Protein AF-A0A537RBD3-F1 (afdb_monomer_lite)

Structure (mmCIF, N/CA/C/O backbone):
data_AF-A0A537RBD3-F1
#
_entry.id   AF-A0A537RBD3-F1
#
loop_
_atom_site.group_PDB
_atom_site.id
_atom_site.type_symbol
_atom_site.label_atom_id
_atom_site.label_alt_id
_atom_site.label_comp_id
_atom_site.label_asym_id
_atom_site.label_entity_id
_atom_site.label_seq_id
_atom_site.pdbx_PDB_ins_code
_atom_site.Cartn_x
_atom_site.Cartn_y
_atom_site.Cartn_z
_atom_site.occupancy
_atom_site.B_iso_or_equiv
_atom_site.auth_seq_id
_atom_site.auth_comp_id
_atom_site.auth_asym_id
_atom_site.auth_atom_id
_atom_site.pdbx_PDB_model_num
ATOM 1 N N . MET A 1 1 ? 14.059 5.158 -4.602 1.00 66.88 1 MET A N 1
ATOM 2 C CA . MET A 1 1 ? 13.467 5.684 -5.852 1.00 66.88 1 MET A CA 1
ATOM 3 C C . MET A 1 1 ? 14.242 5.232 -7.088 1.00 66.88 1 MET A C 1
ATOM 5 O O . MET A 1 1 ? 13.618 4.708 -8.000 1.00 66.88 1 MET A O 1
ATOM 9 N N . ASP A 1 2 ? 15.576 5.330 -7.111 1.00 72.75 2 ASP A N 1
ATOM 10 C CA . ASP A 1 2 ? 16.415 4.926 -8.259 1.00 72.75 2 ASP A CA 1
ATOM 11 C C . ASP A 1 2 ? 16.165 3.506 -8.780 1.00 72.75 2 ASP A C 1
ATOM 13 O O . ASP A 1 2 ? 16.213 3.271 -9.983 1.00 72.75 2 ASP A O 1
ATOM 17 N N . ARG A 1 3 ? 15.868 2.548 -7.891 1.00 72.81 3 ARG A N 1
ATOM 18 C CA . ARG A 1 3 ? 15.572 1.166 -8.291 1.00 72.81 3 ARG A CA 1
ATOM 19 C C . ARG A 1 3 ? 14.245 1.057 -9.053 1.00 72.81 3 ARG A C 1
ATOM 21 O O . ARG A 1 3 ? 14.222 0.472 -10.127 1.00 72.81 3 ARG A O 1
ATOM 28 N N . L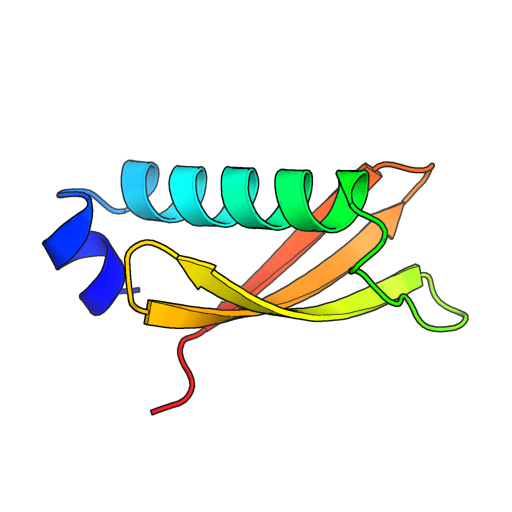EU A 1 4 ? 13.183 1.69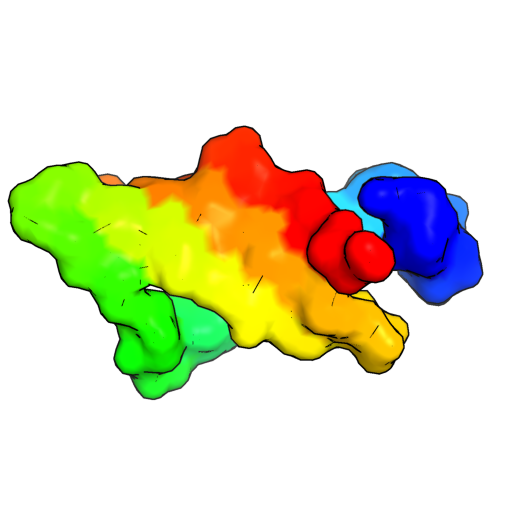7 -8.561 1.00 74.69 4 LEU A N 1
ATOM 29 C CA . LEU A 1 4 ? 11.883 1.744 -9.244 1.00 74.69 4 LEU A CA 1
ATOM 30 C C . LEU A 1 4 ? 11.971 2.500 -10.570 1.00 74.69 4 LEU A C 1
ATOM 32 O O . LEU A 1 4 ? 11.381 2.077 -11.554 1.00 74.69 4 LEU A O 1
ATOM 36 N N . MET A 1 5 ? 12.766 3.569 -10.639 1.00 78.12 5 MET A N 1
ATOM 37 C CA . MET A 1 5 ? 12.990 4.287 -11.896 1.00 78.12 5 MET A CA 1
ATOM 38 C C . MET A 1 5 ? 13.681 3.427 -12.964 1.00 78.12 5 MET A C 1
ATOM 40 O O . MET A 1 5 ? 13.427 3.636 -14.144 1.00 78.12 5 MET A O 1
ATOM 44 N N . ARG A 1 6 ? 14.516 2.443 -12.591 1.00 75.56 6 ARG A N 1
ATOM 45 C CA . ARG A 1 6 ? 15.076 1.481 -13.563 1.00 75.56 6 ARG A CA 1
ATOM 46 C C . ARG A 1 6 ? 14.034 0.500 -14.095 1.00 75.56 6 ARG A C 1
ATOM 48 O O . ARG A 1 6 ? 14.184 0.041 -15.219 1.00 75.56 6 ARG A O 1
ATOM 55 N N . VAL A 1 7 ? 13.017 0.176 -13.297 1.00 77.62 7 VAL A N 1
ATOM 56 C CA . VAL A 1 7 ? 11.931 -0.744 -13.677 1.00 77.62 7 VAL A CA 1
ATOM 57 C C . VAL A 1 7 ? 10.881 -0.022 -14.522 1.00 77.62 7 VAL A C 1
ATOM 59 O O . VAL A 1 7 ? 10.514 -0.498 -15.590 1.00 77.62 7 VAL A O 1
ATOM 62 N N . TYR A 1 8 ? 10.434 1.149 -14.069 1.00 80.44 8 TYR A N 1
ATOM 63 C CA . TYR A 1 8 ? 9.330 1.906 -14.668 1.00 80.44 8 TYR A CA 1
ATOM 64 C C . TYR A 1 8 ? 9.783 3.010 -15.639 1.00 80.44 8 TYR A C 1
ATOM 66 O O . TYR A 1 8 ? 8.956 3.682 -16.247 1.00 80.44 8 TYR A O 1
ATOM 74 N N . GLY A 1 9 ? 11.090 3.229 -15.793 1.00 77.69 9 GLY A N 1
ATOM 75 C CA . GLY A 1 9 ? 11.679 4.145 -16.776 1.00 77.69 9 GLY A CA 1
ATOM 76 C C . GLY A 1 9 ? 11.659 5.632 -16.399 1.00 77.69 9 GLY A C 1
ATOM 77 O O . GLY A 1 9 ? 12.497 6.386 -16.892 1.00 77.69 9 GLY A O 1
ATOM 78 N N . SER A 1 10 ? 10.766 6.076 -15.509 1.00 81.69 10 SER A N 1
ATOM 79 C CA . SER A 1 10 ? 10.714 7.470 -15.047 1.00 81.69 10 SER A CA 1
ATOM 80 C C . SER A 1 10 ? 10.330 7.598 -13.572 1.00 81.69 10 SER A C 1
ATOM 82 O O . SER A 1 10 ? 9.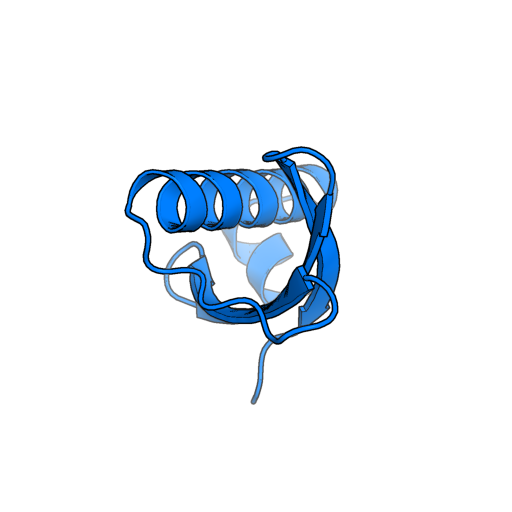784 6.679 -12.956 1.00 81.69 10 SER A O 1
ATOM 84 N N . ARG A 1 11 ? 10.626 8.765 -12.983 1.00 81.19 11 ARG A N 1
ATOM 85 C CA . ARG A 1 11 ? 10.243 9.085 -11.598 1.00 81.19 11 ARG A CA 1
ATOM 86 C C . ARG A 1 11 ? 8.725 9.164 -11.437 1.00 81.19 11 ARG A C 1
ATOM 88 O O . ARG A 1 11 ? 8.210 8.742 -10.410 1.00 81.19 11 ARG A O 1
ATOM 95 N N . GLU A 1 12 ? 8.035 9.689 -12.443 1.00 83.75 12 GLU A N 1
ATOM 96 C CA . GLU A 1 12 ? 6.576 9.818 -12.461 1.00 83.75 12 GLU A CA 1
ATOM 97 C C . GLU A 1 12 ? 5.913 8.443 -12.536 1.00 83.75 12 GLU A C 1
ATOM 99 O O . GLU A 1 12 ? 5.038 8.153 -11.729 1.00 83.75 12 GLU A O 1
ATOM 104 N N . ALA A 1 13 ? 6.395 7.557 -13.413 1.00 84.31 13 ALA A N 1
ATOM 105 C CA . ALA A 1 13 ? 5.874 6.196 -13.527 1.00 84.31 13 ALA A CA 1
ATOM 106 C C . ALA A 1 13 ? 6.129 5.377 -12.252 1.00 84.31 13 ALA A C 1
ATOM 108 O O . ALA A 1 13 ? 5.244 4.670 -11.782 1.00 84.31 13 ALA A O 1
ATOM 109 N N . ALA A 1 14 ? 7.307 5.527 -11.637 1.00 83.88 14 ALA A N 1
ATOM 110 C CA . ALA A 1 14 ? 7.598 4.916 -10.342 1.00 83.88 14 ALA A CA 1
ATOM 111 C C . ALA A 1 14 ? 6.683 5.450 -9.224 1.00 83.88 14 ALA A C 1
ATOM 113 O O . ALA A 1 14 ? 6.239 4.679 -8.379 1.00 83.88 14 ALA A O 1
ATOM 114 N N . ALA A 1 15 ? 6.385 6.753 -9.210 1.00 84.88 15 ALA A N 1
ATOM 115 C CA . ALA A 1 15 ? 5.462 7.340 -8.239 1.00 84.88 15 ALA A CA 1
ATOM 116 C C . ALA A 1 15 ? 4.013 6.883 -8.470 1.00 84.88 15 ALA A C 1
ATOM 118 O O . ALA A 1 15 ? 3.297 6.639 -7.502 1.00 84.88 15 ALA A O 1
ATOM 119 N N . GLN A 1 16 ? 3.591 6.740 -9.728 1.00 88.81 16 GLN A N 1
ATOM 120 C CA . GLN A 1 16 ? 2.278 6.199 -10.074 1.00 88.81 16 GLN A CA 1
ATOM 121 C C . GLN A 1 16 ? 2.146 4.744 -9.615 1.00 88.81 16 GLN A C 1
ATOM 123 O O . GLN A 1 16 ? 1.187 4.417 -8.934 1.00 88.81 16 GLN A O 1
ATOM 128 N N . ALA A 1 17 ? 3.155 3.906 -9.870 1.00 89.31 17 ALA A N 1
ATOM 129 C CA . ALA A 1 17 ? 3.145 2.509 -9.438 1.00 89.31 17 ALA A CA 1
ATOM 130 C C . ALA A 1 17 ? 3.061 2.353 -7.908 1.00 89.31 17 ALA A C 1
ATOM 132 O O . ALA A 1 17 ? 2.382 1.456 -7.417 1.00 89.31 17 ALA A O 1
ATOM 133 N N . ILE A 1 18 ? 3.725 3.233 -7.145 1.00 87.94 18 ILE A N 1
ATOM 134 C CA . ILE A 1 18 ? 3.592 3.256 -5.679 1.00 87.94 18 ILE A CA 1
ATOM 135 C C . ILE A 1 18 ? 2.161 3.631 -5.274 1.00 87.94 18 ILE A C 1
ATOM 137 O O . ILE A 1 18 ? 1.610 2.996 -4.380 1.00 87.94 18 ILE A O 1
ATOM 141 N N . GLN A 1 19 ? 1.565 4.647 -5.906 1.00 88.88 19 GLN A N 1
ATOM 142 C CA . GLN A 1 19 ? 0.183 5.052 -5.621 1.00 88.88 19 GLN A CA 1
ATOM 143 C C . GLN A 1 19 ? -0.800 3.918 -5.922 1.00 88.88 19 GLN A C 1
ATOM 145 O O . GLN A 1 19 ? -1.571 3.557 -5.040 1.00 88.88 19 GLN A O 1
ATOM 150 N N . ASP A 1 20 ? -0.693 3.289 -7.094 1.00 90.81 20 ASP A N 1
ATOM 151 C CA . ASP A 1 20 ? -1.558 2.172 -7.488 1.00 90.81 20 ASP A CA 1
ATOM 152 C C . ASP A 1 20 ? -1.444 0.992 -6.504 1.00 90.81 20 ASP A C 1
ATOM 154 O O . ASP A 1 20 ? -2.450 0.386 -6.136 1.00 90.81 20 ASP A O 1
ATOM 158 N N . ALA A 1 21 ? -0.231 0.680 -6.029 1.00 90.31 21 ALA A N 1
ATOM 159 C CA . ALA A 1 21 ? -0.019 -0.370 -5.032 1.00 90.31 21 ALA A CA 1
ATOM 160 C C . ALA A 1 21 ? -0.647 -0.023 -3.671 1.00 90.31 21 ALA A C 1
ATOM 162 O O . ALA A 1 21 ? -1.224 -0.891 -3.015 1.00 90.31 21 ALA A O 1
ATOM 163 N N . VAL A 1 22 ? -0.553 1.239 -3.241 1.00 90.31 22 VAL A N 1
ATOM 164 C CA . VAL A 1 22 ? -1.162 1.710 -1.988 1.00 90.31 22 VAL A CA 1
ATOM 165 C C . VAL A 1 22 ? -2.682 1.704 -2.082 1.00 90.31 22 VAL A C 1
ATOM 167 O O . VAL A 1 22 ? -3.334 1.249 -1.145 1.00 90.31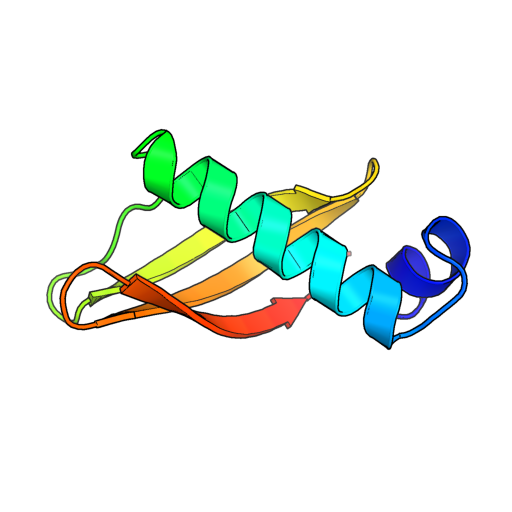 22 VAL A O 1
ATOM 170 N N . ASP A 1 23 ? -3.247 2.158 -3.200 1.00 89.94 23 ASP A N 1
ATOM 171 C CA . ASP A 1 23 ? -4.688 2.102 -3.439 1.00 89.94 23 ASP A CA 1
ATOM 172 C C . ASP A 1 23 ? -5.187 0.655 -3.455 1.00 89.94 23 ASP A C 1
ATOM 174 O O . ASP A 1 23 ? -6.192 0.347 -2.814 1.00 89.94 23 ASP A O 1
ATOM 178 N N . ALA A 1 24 ? -4.463 -0.265 -4.100 1.00 90.25 24 ALA A N 1
ATOM 179 C CA . ALA A 1 24 ? -4.800 -1.686 -4.075 1.00 90.25 24 ALA A CA 1
ATOM 180 C C . ALA A 1 24 ? -4.792 -2.255 -2.645 1.00 90.25 24 ALA A C 1
ATOM 182 O O . ALA A 1 24 ? -5.763 -2.896 -2.238 1.00 90.25 24 ALA A O 1
ATOM 183 N N . ALA A 1 25 ? -3.751 -1.963 -1.860 1.00 89.81 25 ALA A N 1
ATOM 184 C CA . ALA A 1 25 ? -3.649 -2.395 -0.465 1.00 89.81 25 ALA A CA 1
ATOM 185 C C . ALA A 1 25 ? -4.743 -1.773 0.422 1.00 89.81 25 ALA A C 1
ATOM 187 O O . ALA A 1 25 ? -5.263 -2.418 1.335 1.00 89.81 25 ALA A O 1
ATOM 188 N N . PHE A 1 26 ? -5.125 -0.521 0.155 1.00 90.25 26 PHE A N 1
ATOM 189 C CA . PHE A 1 26 ? -6.224 0.143 0.852 1.00 90.25 26 PHE A CA 1
ATOM 190 C C . PHE A 1 26 ? -7.564 -0.539 0.553 1.00 90.25 26 PHE A C 1
ATOM 192 O O . PHE A 1 26 ? -8.300 -0.871 1.481 1.00 90.25 26 PHE A O 1
ATOM 199 N N . GLN A 1 27 ? -7.852 -0.811 -0.723 1.00 88.94 27 GLN A N 1
ATOM 200 C CA . GLN A 1 27 ? -9.072 -1.505 -1.158 1.00 88.94 27 GLN A CA 1
ATOM 201 C C . GLN A 1 27 ? -9.139 -2.951 -0.644 1.00 88.94 27 GLN A C 1
ATOM 203 O O . GLN A 1 27 ? -10.221 -3.447 -0.332 1.00 88.94 27 GLN A O 1
ATOM 208 N N . ALA A 1 28 ? -7.990 -3.617 -0.515 1.00 88.94 28 ALA A N 1
ATOM 209 C CA . ALA A 1 28 ? -7.880 -4.951 0.068 1.00 88.94 28 ALA A CA 1
ATOM 210 C C . ALA A 1 28 ? -8.023 -4.964 1.605 1.00 88.94 28 ALA A C 1
ATOM 212 O O . ALA A 1 28 ? -8.179 -6.032 2.197 1.00 88.94 28 ALA A O 1
ATOM 213 N N . GLY A 1 29 ? -7.990 -3.796 2.259 1.00 86.69 29 GLY A N 1
ATOM 214 C CA . GLY A 1 29 ? -8.021 -3.684 3.719 1.00 86.69 29 GLY A CA 1
ATOM 215 C C . GLY A 1 29 ? -6.711 -4.099 4.398 1.00 86.69 29 GLY A C 1
ATOM 216 O O . GLY A 1 29 ? -6.712 -4.414 5.586 1.00 86.69 29 GLY A O 1
ATOM 217 N N . GLU A 1 30 ? -5.599 -4.110 3.662 1.00 88.38 30 GLU A N 1
ATOM 218 C CA . GLU A 1 30 ? -4.274 -4.499 4.165 1.00 88.38 30 GLU A CA 1
ATOM 219 C C . GLU A 1 30 ? -3.569 -3.344 4.894 1.00 88.38 30 GLU A C 1
ATOM 221 O O . GLU A 1 30 ? -2.674 -3.559 5.715 1.00 88.38 30 GLU A O 1
ATOM 226 N N . LEU A 1 31 ? -3.993 -2.098 4.647 1.00 87.12 31 LEU A N 1
ATOM 227 C CA . LEU A 1 31 ? -3.478 -0.934 5.363 1.00 87.12 31 LEU A CA 1
ATOM 228 C C . LEU A 1 31 ? -4.062 -0.875 6.776 1.00 87.12 31 LEU A C 1
ATOM 230 O O . LEU A 1 31 ? -5.257 -0.659 6.963 1.00 87.12 31 LEU A O 1
ATOM 234 N N . THR A 1 32 ? -3.195 -0.999 7.781 1.00 88.19 32 THR A N 1
ATOM 235 C CA . THR A 1 32 ? -3.574 -0.874 9.195 1.00 88.19 32 THR A CA 1
ATOM 236 C C . THR A 1 32 ? -3.178 0.509 9.727 1.00 88.19 32 THR A C 1
ATOM 238 O O . THR A 1 32 ? -2.024 0.706 10.122 1.00 88.19 32 THR A O 1
ATOM 241 N N . PRO A 1 33 ? -4.089 1.501 9.740 1.00 89.75 33 PRO A N 1
ATOM 242 C CA . PRO A 1 33 ? -3.806 2.791 10.350 1.00 89.75 33 PRO A CA 1
ATOM 243 C C . PRO A 1 33 ? -3.807 2.707 11.879 1.00 89.75 33 PRO A C 1
ATOM 245 O O . PRO A 1 33 ? -4.552 1.946 12.495 1.00 89.75 33 PRO A O 1
ATOM 248 N N . ASN A 1 34 ? -3.010 3.561 12.514 1.00 89.94 34 ASN A N 1
ATOM 249 C CA . ASN A 1 34 ? -3.076 3.787 13.954 1.00 89.94 34 ASN A CA 1
ATOM 250 C C . ASN A 1 34 ? -4.248 4.717 14.336 1.00 89.94 34 ASN A C 1
ATOM 252 O O . ASN A 1 34 ? -4.960 5.242 13.483 1.00 89.94 34 ASN A O 1
ATOM 256 N N . ALA A 1 35 ? -4.409 5.001 15.633 1.00 88.06 35 ALA A N 1
ATOM 257 C CA . ALA A 1 35 ? -5.459 5.890 16.153 1.00 88.06 35 ALA A CA 1
ATOM 258 C C . ALA A 1 35 ? -5.425 7.336 15.604 1.00 88.06 35 ALA A C 1
ATOM 260 O O . ALA A 1 35 ? -6.362 8.097 15.825 1.00 88.06 35 ALA A O 1
ATOM 261 N N . ARG A 1 36 ? -4.351 7.737 14.910 1.00 87.62 36 ARG A N 1
ATOM 262 C CA . ARG A 1 36 ? -4.219 9.035 14.226 1.00 87.62 36 ARG A CA 1
ATOM 263 C C . ARG A 1 36 ? -4.419 8.928 12.708 1.00 87.62 36 ARG A C 1
ATOM 265 O O . ARG A 1 36 ? -4.111 9.880 12.001 1.00 87.62 36 ARG A O 1
ATOM 272 N N . GLY A 1 37 ? -4.857 7.774 12.204 1.00 87.75 37 GLY A N 1
ATOM 273 C CA . GLY A 1 37 ? -5.018 7.505 10.774 1.00 87.75 37 GLY A CA 1
ATOM 274 C C . GLY A 1 37 ? -3.709 7.215 10.036 1.00 87.75 37 GLY A C 1
ATOM 275 O O . GLY A 1 37 ? -3.741 6.964 8.839 1.00 87.75 37 GLY A O 1
ATOM 276 N N . VAL A 1 38 ? -2.552 7.246 10.706 1.00 92.00 38 VAL A N 1
ATOM 277 C CA . VAL A 1 38 ? -1.247 7.035 10.060 1.00 92.00 38 VAL A CA 1
ATOM 278 C C . VAL A 1 38 ? -1.016 5.545 9.860 1.00 92.00 38 VAL A C 1
ATOM 280 O O . VAL A 1 38 ? -1.095 4.788 10.827 1.00 92.00 38 VAL A O 1
ATOM 283 N N . PHE A 1 39 ? -0.683 5.145 8.638 1.00 92.31 39 PHE A N 1
ATOM 284 C CA . PHE A 1 39 ? -0.323 3.774 8.290 1.00 92.31 39 PHE A CA 1
ATOM 285 C C . PHE A 1 39 ? 1.137 3.700 7.839 1.00 92.31 39 PHE A C 1
ATOM 287 O O . PHE A 1 39 ? 1.693 4.659 7.296 1.00 92.31 39 PHE A O 1
ATOM 294 N N . GLU A 1 40 ? 1.743 2.542 8.061 1.00 93.12 40 GLU A N 1
ATOM 295 C CA . GLU A 1 40 ? 3.026 2.157 7.487 1.00 93.12 40 GLU A CA 1
ATOM 296 C C . GLU A 1 40 ? 2.866 0.735 6.956 1.00 93.12 40 GLU A C 1
ATOM 298 O O . GLU A 1 40 ? 2.430 -0.151 7.690 1.00 93.12 40 GLU A O 1
ATOM 303 N N . ALA A 1 41 ? 3.131 0.542 5.668 1.00 91.19 41 ALA A N 1
ATOM 304 C CA . ALA A 1 41 ? 2.936 -0.730 4.988 1.00 91.19 41 ALA A CA 1
ATOM 305 C C . ALA A 1 41 ? 4.101 -0.996 4.038 1.00 91.19 41 ALA A C 1
ATOM 307 O O . ALA A 1 41 ? 4.573 -0.082 3.363 1.00 91.19 41 ALA A O 1
ATOM 308 N N . THR A 1 42 ? 4.550 -2.246 3.974 1.00 91.38 42 THR A N 1
ATOM 309 C CA . THR A 1 42 ? 5.527 -2.695 2.978 1.00 91.38 42 THR A CA 1
ATOM 310 C C . THR A 1 42 ? 4.779 -3.390 1.854 1.00 91.38 42 THR A C 1
ATOM 312 O O . THR A 1 42 ? 4.079 -4.369 2.095 1.00 91.38 42 THR A O 1
ATOM 315 N N . LEU A 1 43 ? 4.908 -2.857 0.643 1.00 90.06 43 LEU A N 1
ATOM 316 C CA . LEU A 1 43 ? 4.203 -3.307 -0.553 1.00 90.06 43 LEU A CA 1
ATOM 317 C C . LEU A 1 43 ? 5.218 -3.738 -1.609 1.00 90.06 43 LEU A C 1
ATOM 319 O O . LEU A 1 43 ? 6.262 -3.101 -1.755 1.00 90.06 43 LEU A O 1
ATOM 323 N N . ASP A 1 44 ? 4.907 -4.785 -2.372 1.00 88.44 44 ASP A N 1
ATOM 324 C CA . ASP A 1 44 ? 5.684 -5.103 -3.569 1.00 88.44 44 ASP A CA 1
ATOM 325 C C . ASP A 1 44 ? 5.285 -4.155 -4.705 1.00 88.44 44 ASP A C 1
ATOM 327 O O . ASP A 1 44 ? 4.134 -4.126 -5.141 1.00 88.44 44 ASP A O 1
ATOM 331 N N . VAL A 1 45 ? 6.245 -3.363 -5.182 1.00 87.50 45 VAL A N 1
ATOM 332 C CA . VAL A 1 45 ? 6.069 -2.463 -6.323 1.00 87.50 45 VAL A CA 1
ATOM 333 C C . VAL A 1 45 ? 7.059 -2.864 -7.410 1.00 87.50 45 VAL A C 1
ATOM 335 O O . VAL A 1 45 ? 8.235 -2.482 -7.397 1.00 87.50 45 VAL A O 1
ATOM 338 N N . GLY A 1 46 ? 6.585 -3.672 -8.357 1.00 83.06 46 GLY A N 1
ATOM 339 C CA . GLY A 1 46 ? 7.389 -4.125 -9.491 1.00 83.06 46 GLY A CA 1
ATOM 340 C C . GLY A 1 46 ? 8.573 -4.995 -9.066 1.00 83.06 46 GLY A C 1
ATOM 341 O O . GLY A 1 46 ? 9.686 -4.782 -9.558 1.00 83.06 46 GLY A O 1
ATOM 342 N N . GLY A 1 47 ? 8.356 -5.924 -8.127 1.00 84.00 47 GLY A N 1
ATOM 343 C CA . GLY A 1 47 ? 9.383 -6.833 -7.607 1.00 84.00 47 GLY A CA 1
ATOM 344 C C . GLY A 1 47 ? 10.330 -6.186 -6.596 1.00 84.00 47 GLY A C 1
ATOM 345 O O . GLY A 1 47 ? 11.469 -6.631 -6.441 1.00 84.00 47 GLY A O 1
ATOM 346 N N . ASN A 1 48 ? 9.910 -5.083 -5.975 1.00 85.44 48 ASN A N 1
ATOM 347 C CA . ASN A 1 48 ? 10.678 -4.378 -4.956 1.00 85.44 48 ASN A CA 1
ATOM 348 C C . ASN A 1 48 ? 9.808 -4.131 -3.734 1.00 85.44 48 ASN A C 1
ATOM 350 O O . ASN A 1 48 ? 8.765 -3.496 -3.853 1.00 85.44 48 ASN A O 1
ATOM 354 N N . GLU A 1 49 ? 10.294 -4.524 -2.561 1.00 88.69 49 GLU A N 1
ATOM 355 C CA . GLU A 1 49 ? 9.666 -4.165 -1.293 1.00 88.69 49 GL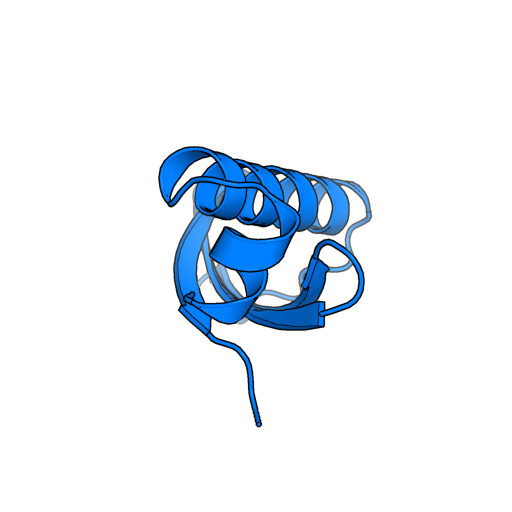U A CA 1
ATOM 356 C C . GLU A 1 49 ? 9.841 -2.663 -1.029 1.00 88.69 49 GLU A C 1
ATOM 358 O O . GLU A 1 49 ? 10.946 -2.158 -0.797 1.00 88.69 49 GLU A O 1
ATOM 363 N N . VAL A 1 50 ? 8.734 -1.931 -1.105 1.00 89.19 50 VAL A N 1
ATOM 3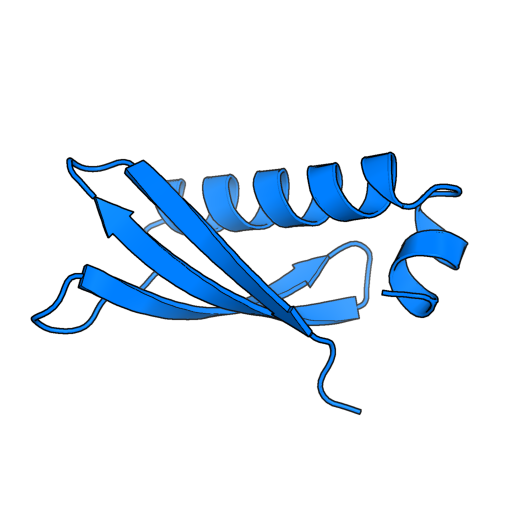64 C CA . VAL A 1 50 ? 8.655 -0.498 -0.833 1.00 89.19 50 VAL A CA 1
ATOM 365 C C . VAL A 1 50 ? 7.869 -0.309 0.450 1.00 89.19 50 VAL A C 1
ATOM 367 O O . VAL A 1 50 ? 6.681 -0.613 0.516 1.00 89.19 50 VAL A O 1
ATOM 370 N N . THR A 1 51 ? 8.519 0.244 1.465 1.00 91.25 51 THR A N 1
ATOM 371 C CA . THR A 1 51 ? 7.832 0.712 2.662 1.00 91.25 51 THR A CA 1
ATOM 372 C C . THR A 1 51 ? 7.255 2.091 2.388 1.00 91.25 51 THR A C 1
ATOM 374 O O . THR A 1 51 ? 7.967 3.033 2.026 1.00 91.25 51 THR A O 1
ATOM 377 N N . VAL A 1 52 ? 5.945 2.201 2.556 1.00 91.81 52 VAL A N 1
ATOM 378 C CA . VAL A 1 52 ? 5.176 3.421 2.374 1.00 91.81 52 VAL A CA 1
ATOM 379 C C . VAL A 1 52 ? 4.594 3.834 3.709 1.00 91.81 52 VAL A C 1
ATOM 381 O O . VAL A 1 52 ? 3.992 3.030 4.419 1.00 91.81 52 VAL A O 1
ATOM 384 N N . ARG A 1 53 ? 4.738 5.117 4.024 1.00 92.31 53 ARG A N 1
ATOM 385 C CA . ARG A 1 53 ? 4.101 5.742 5.170 1.00 92.31 53 ARG A CA 1
ATOM 386 C C . ARG A 1 53 ? 3.165 6.842 4.705 1.00 92.31 53 ARG A C 1
ATOM 388 O O . ARG A 1 53 ? 3.534 7.744 3.946 1.00 92.31 53 ARG A O 1
ATOM 395 N N . GLY A 1 54 ? 1.941 6.770 5.198 1.00 92.81 54 GLY A N 1
ATOM 396 C CA . GLY A 1 54 ? 0.872 7.673 4.815 1.00 92.81 54 GLY A CA 1
ATOM 397 C C . GLY A 1 54 ? -0.139 7.879 5.927 1.00 92.81 54 GLY A C 1
ATOM 398 O O . GLY A 1 54 ? 0.063 7.471 7.072 1.00 92.81 54 GLY A O 1
ATOM 399 N N . VAL A 1 55 ? -1.228 8.547 5.583 1.00 93.50 55 VAL A N 1
ATOM 400 C CA . VAL A 1 55 ? -2.368 8.786 6.462 1.00 93.50 55 VAL A CA 1
ATOM 401 C C . VAL A 1 55 ? -3.653 8.503 5.698 1.00 93.50 55 VAL A C 1
ATOM 403 O O . VAL A 1 55 ? -3.762 8.844 4.526 1.00 93.50 55 VAL A O 1
ATOM 406 N N . ILE A 1 56 ? -4.621 7.868 6.347 1.00 89.94 56 ILE A N 1
ATOM 407 C CA . ILE A 1 56 ? -5.980 7.745 5.831 1.00 89.94 56 ILE A CA 1
ATOM 408 C C . ILE A 1 56 ? -6.773 8.949 6.343 1.00 89.94 56 ILE A C 1
ATOM 410 O O . ILE A 1 56 ? -6.984 9.089 7.550 1.00 89.94 56 ILE A O 1
ATOM 414 N N . LEU A 1 57 ? -7.180 9.828 5.428 1.00 87.50 57 LEU A N 1
ATOM 415 C CA . LEU A 1 57 ? -7.987 11.022 5.696 1.00 87.50 57 LEU A CA 1
ATOM 416 C C . LEU A 1 57 ? -9.315 10.883 4.959 1.00 87.50 57 LEU A C 1
ATOM 418 O O . LEU A 1 57 ? -9.314 10.630 3.759 1.00 87.50 57 LEU A O 1
ATOM 422 N N . ASP A 1 58 ? -10.435 10.999 5.676 1.00 86.44 58 ASP A N 1
ATOM 423 C CA . ASP A 1 58 ? -11.789 10.899 5.103 1.00 86.44 58 ASP A CA 1
ATOM 424 C C . ASP A 1 58 ? -11.997 9.664 4.197 1.00 86.44 58 ASP A C 1
ATOM 426 O O . ASP A 1 58 ? -12.664 9.721 3.167 1.00 86.44 58 ASP A O 1
ATOM 430 N N . GLY A 1 59 ? -11.394 8.524 4.560 1.00 83.88 59 GLY A N 1
ATOM 431 C CA . GLY A 1 59 ? -11.484 7.283 3.780 1.00 83.88 59 GLY A CA 1
ATOM 432 C C . GLY A 1 59 ? -10.618 7.251 2.515 1.00 83.88 59 GLY A C 1
ATOM 433 O O . GLY A 1 59 ? -10.810 6.372 1.684 1.00 83.88 59 GLY A O 1
ATOM 434 N N . THR A 1 60 ? -9.668 8.175 2.368 1.00 84.81 60 THR A N 1
ATOM 435 C CA . THR A 1 60 ? -8.686 8.204 1.274 1.00 84.81 60 THR A CA 1
ATOM 436 C C . THR A 1 60 ? -7.282 7.967 1.825 1.00 84.81 60 THR A C 1
ATOM 438 O O . THR A 1 60 ? -6.868 8.643 2.769 1.00 84.81 60 THR A O 1
ATOM 441 N N . ALA A 1 61 ? -6.533 7.028 1.242 1.00 88.75 61 ALA A N 1
ATOM 442 C CA . ALA A 1 61 ? -5.134 6.801 1.594 1.00 88.75 61 ALA A CA 1
ATOM 443 C C . ALA A 1 61 ? -4.236 7.862 0.936 1.00 88.75 61 ALA A C 1
ATOM 445 O O . ALA A 1 61 ? -4.136 7.953 -0.282 1.00 88.75 61 ALA A O 1
ATOM 446 N N . VAL A 1 62 ? -3.561 8.670 1.751 1.00 88.94 62 VAL A N 1
ATOM 447 C CA . VAL A 1 62 ? -2.631 9.712 1.302 1.00 88.94 62 VAL A CA 1
ATOM 448 C C . VAL A 1 62 ? -1.208 9.299 1.643 1.00 88.94 62 VAL A C 1
ATOM 450 O O . VAL A 1 62 ? -0.851 9.141 2.812 1.00 88.94 62 VAL A O 1
ATOM 453 N N . VAL A 1 63 ? -0.371 9.157 0.619 1.00 87.88 63 VAL A N 1
ATOM 454 C CA . VAL A 1 63 ? 1.043 8.801 0.774 1.00 87.88 63 VAL A CA 1
ATOM 455 C C . VAL A 1 63 ? 1.866 10.045 1.100 1.00 87.88 63 VAL A C 1
ATOM 457 O O . VAL A 1 63 ? 1.882 11.003 0.332 1.00 87.88 63 VAL A O 1
ATOM 460 N N . GLY A 1 64 ? 2.576 10.026 2.230 1.00 85.75 64 GLY A N 1
ATOM 461 C CA . GLY A 1 64 ? 3.494 11.103 2.612 1.00 85.75 64 GLY A CA 1
ATOM 462 C C . GLY A 1 64 ? 4.937 10.811 2.209 1.00 85.75 64 GLY A C 1
ATOM 463 O O . GLY A 1 64 ? 5.650 11.687 1.720 1.00 85.75 64 GLY A O 1
ATOM 464 N N . SER A 1 65 ? 5.376 9.569 2.400 1.00 86.25 65 SER A N 1
ATOM 465 C CA . SER A 1 65 ? 6.743 9.146 2.110 1.00 86.25 65 SER A CA 1
ATOM 466 C C . SER A 1 65 ? 6.798 7.673 1.717 1.00 86.25 65 SER A C 1
ATOM 468 O O . SER A 1 65 ? 6.028 6.853 2.204 1.00 86.25 65 SER A O 1
ATOM 470 N N . ALA A 1 66 ? 7.727 7.340 0.822 1.00 85.69 66 ALA A N 1
ATOM 471 C CA . ALA A 1 66 ? 7.976 5.974 0.377 1.00 85.69 66 ALA A CA 1
ATOM 472 C C . ALA A 1 66 ? 9.480 5.748 0.202 1.00 85.69 66 ALA A C 1
ATOM 474 O O . ALA A 1 66 ? 10.181 6.585 -0.381 1.00 85.69 66 ALA A O 1
ATOM 475 N N . TRP A 1 67 ? 9.984 4.626 0.704 1.00 85.88 67 TRP A N 1
ATOM 476 C CA . TRP A 1 67 ? 11.390 4.246 0.609 1.00 85.88 67 TRP A CA 1
ATOM 477 C C . TRP A 1 67 ? 11.539 2.734 0.465 1.00 85.88 67 TRP A C 1
ATOM 479 O O . TRP A 1 67 ? 10.650 1.961 0.795 1.00 85.88 67 TRP A O 1
ATOM 489 N N . ILE A 1 68 ? 12.685 2.314 -0.060 1.00 82.44 68 ILE A N 1
ATOM 490 C CA . ILE A 1 68 ? 13.055 0.901 -0.145 1.00 82.44 68 ILE A CA 1
ATOM 491 C C . ILE A 1 68 ? 13.993 0.654 1.027 1.00 82.44 68 ILE A C 1
ATOM 493 O O . ILE A 1 68 ? 15.010 1.345 1.134 1.00 82.44 68 ILE A O 1
ATOM 497 N N . VAL A 1 69 ? 13.643 -0.285 1.902 1.00 67.19 69 VAL A N 1
ATOM 498 C CA . VAL A 1 69 ? 14.566 -0.756 2.938 1.00 67.19 69 VAL A CA 1
ATOM 499 C C . VAL A 1 69 ? 15.543 -1.712 2.250 1.00 67.19 69 VAL A C 1
ATOM 501 O O . VAL A 1 69 ? 15.129 -2.681 1.620 1.00 67.19 69 VAL A O 1
ATOM 504 N N . ILE A 1 70 ? 16.828 -1.361 2.275 1.00 57.12 70 ILE A N 1
ATOM 505 C CA . ILE A 1 70 ? 17.949 -2.127 1.703 1.00 57.12 70 ILE A CA 1
ATOM 506 C C . ILE A 1 70 ? 18.825 -2.684 2.811 1.00 57.12 70 ILE A C 1
ATOM 508 O O . ILE A 1 70 ? 18.962 -1.988 3.842 1.00 57.12 70 ILE A O 1
#

Radius of gyration: 11.75 Å; chains: 1; bounding box: 30×18×33 Å

Secondary structure (DSSP, 8-state):
-HHHHHHHSSHHHHHHHHHHHHHHHHHTT-----TTSEEEEEEESSSSEEEEEEEEETTEEEEEEEE---

pLDDT: mean 85.73, std 6.7, range [57.12, 93.5]

Foldseek 3Di:
DVVLCVQQVDPVSSVVLVVVQVVVCLVVVVFDADPQQWTWDFTQRRNATKIWIFGQDPSDTGTDDIDGDD

Sequence (70 aa):
MDRLMRVYGSREAAAQAIQDAVDAAFQAGELTPNARGVFEATLDVGGNEVTVRGVILDGTAVVGSAWIVI